Protein AF-A0A970WMA0-F1 (afdb_monomer_lite)

Sequence (76 aa):
MLSAPEVLNQYYLETRCQLLEVAATLDRLDLAMRRDGNEPVASDPRLERLRTTLDLLADRQATPDRAERVLRLFSD

Structure (mmCIF, N/CA/C/O backbone):
data_AF-A0A970WMA0-F1
#
_entry.id   AF-A0A970WMA0-F1
#
loop_
_atom_site.group_PDB
_atom_site.id
_atom_site.type_symbol
_atom_site.label_atom_id
_atom_site.label_alt_id
_atom_site.label_comp_id
_atom_site.label_asym_id
_atom_site.label_entity_id
_atom_site.label_seq_id
_atom_site.pdbx_PDB_ins_code
_atom_site.Cartn_x
_atom_site.Cartn_y
_atom_site.Cartn_z
_atom_site.occupancy
_atom_site.B_iso_or_equiv
_atom_site.auth_seq_id
_atom_site.auth_comp_id
_atom_site.auth_asym_id
_atom_site.auth_atom_id
_atom_site.pdbx_PDB_model_num
ATOM 1 N N . MET A 1 1 ? -10.742 -5.253 23.057 1.00 83.75 1 MET A N 1
ATOM 2 C CA . MET A 1 1 ? -10.463 -4.799 21.677 1.00 83.75 1 MET A CA 1
ATOM 3 C C . MET A 1 1 ? -10.441 -3.286 21.694 1.00 83.75 1 MET A C 1
ATOM 5 O O . MET A 1 1 ? -11.222 -2.718 22.448 1.00 83.75 1 MET A O 1
ATOM 9 N N . LEU A 1 2 ? -9.550 -2.663 20.926 1.00 95.38 2 LEU A N 1
ATOM 10 C CA . LEU A 1 2 ? -9.552 -1.211 20.746 1.00 95.38 2 LEU A CA 1
ATOM 11 C C . LEU A 1 2 ? -10.837 -0.786 20.017 1.00 95.38 2 LEU A C 1
ATOM 13 O O . LEU A 1 2 ? -11.329 -1.512 19.149 1.00 95.38 2 LEU A O 1
ATOM 17 N N . SER A 1 3 ? -11.377 0.377 20.360 1.00 97.81 3 SER A N 1
ATOM 18 C CA . SER A 1 3 ? -12.418 1.049 19.585 1.00 97.81 3 SER A CA 1
ATOM 19 C C . SER A 1 3 ? -11.862 1.557 18.248 1.00 97.81 3 SER A C 1
ATOM 21 O O . SER A 1 3 ? -10.655 1.724 18.081 1.00 97.81 3 SER A O 1
ATOM 23 N N . ALA A 1 4 ? -12.738 1.841 17.283 1.00 95.31 4 ALA A N 1
ATOM 24 C CA . ALA A 1 4 ? -12.334 2.392 15.987 1.00 95.31 4 ALA A CA 1
ATOM 25 C C . ALA A 1 4 ? -11.406 3.632 16.079 1.00 95.31 4 ALA A C 1
ATOM 27 O O . ALA A 1 4 ? -10.370 3.629 15.410 1.00 95.31 4 ALA A O 1
ATOM 28 N N . PRO A 1 5 ? -11.696 4.667 16.899 1.00 97.81 5 PRO A N 1
ATOM 29 C CA . PRO A 1 5 ? -10.789 5.810 17.034 1.00 97.81 5 PRO A CA 1
ATOM 30 C C . PRO A 1 5 ? -9.461 5.450 17.712 1.00 97.81 5 PRO A C 1
ATOM 32 O O . PRO A 1 5 ? -8.433 6.024 17.361 1.00 97.81 5 PRO A O 1
ATOM 35 N N . GLU A 1 6 ? -9.448 4.492 18.643 1.00 98.44 6 GLU A N 1
ATOM 36 C CA . GLU A 1 6 ? -8.207 4.020 19.270 1.00 98.44 6 GLU A CA 1
ATOM 37 C C . GLU A 1 6 ? -7.320 3.269 18.272 1.00 98.44 6 GLU A C 1
ATOM 39 O O . GLU A 1 6 ? -6.119 3.516 18.242 1.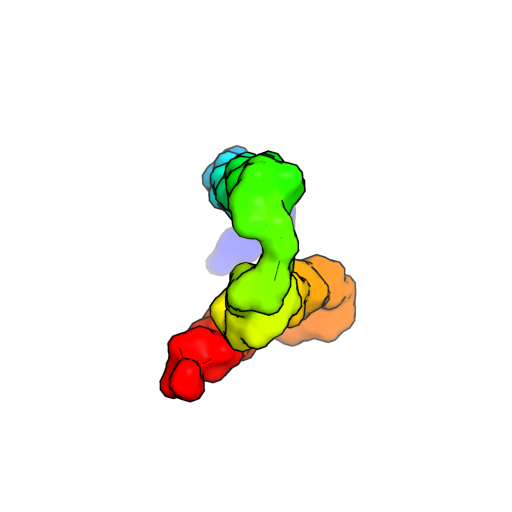00 98.44 6 GLU A O 1
ATOM 44 N N . VAL A 1 7 ? -7.895 2.418 17.411 1.00 97.50 7 VAL A N 1
ATOM 45 C CA . VAL A 1 7 ? -7.151 1.763 16.319 1.00 97.50 7 VAL A CA 1
ATOM 46 C C . VAL A 1 7 ? -6.539 2.812 15.395 1.00 97.50 7 VAL A C 1
ATOM 48 O O . VAL A 1 7 ? -5.345 2.758 15.111 1.00 97.50 7 VAL A O 1
ATOM 51 N N . LEU A 1 8 ? -7.333 3.791 14.950 1.00 97.06 8 LEU A N 1
ATOM 52 C CA . LEU A 1 8 ? -6.830 4.831 14.058 1.00 97.06 8 LEU A CA 1
ATOM 53 C C . LEU A 1 8 ? -5.680 5.603 14.712 1.00 97.06 8 LEU A C 1
ATOM 55 O O . LEU A 1 8 ? -4.609 5.695 14.126 1.00 97.06 8 LEU A O 1
ATOM 59 N N . ASN A 1 9 ? -5.857 6.091 15.939 1.00 98.38 9 ASN A N 1
ATOM 60 C CA . ASN A 1 9 ? -4.821 6.852 16.638 1.00 98.38 9 ASN A CA 1
ATOM 61 C C . ASN A 1 9 ? -3.541 6.041 16.868 1.00 98.38 9 ASN A C 1
ATOM 63 O O . ASN A 1 9 ? -2.447 6.576 16.695 1.00 98.38 9 ASN A O 1
ATOM 67 N N . GLN A 1 10 ? -3.673 4.764 17.232 1.00 98.38 10 GLN A N 1
ATOM 68 C CA . GLN A 1 10 ? -2.536 3.895 17.521 1.00 98.38 10 GLN A CA 1
ATOM 69 C C . GLN A 1 10 ? -1.659 3.652 16.284 1.00 98.38 10 GLN A C 1
ATOM 71 O O . GLN A 1 10 ? -0.437 3.619 16.411 1.00 98.38 10 GLN A O 1
ATOM 76 N N . TYR A 1 11 ? -2.263 3.487 15.101 1.00 97.94 11 TYR A N 1
ATOM 77 C CA . TYR A 1 11 ? -1.548 3.033 13.899 1.00 97.94 11 TYR A CA 1
ATOM 78 C C . TYR A 1 11 ? -1.383 4.099 12.808 1.00 97.94 11 TYR A C 1
ATOM 80 O O . TYR A 1 11 ? -0.613 3.894 11.872 1.00 97.94 11 TYR A O 1
ATOM 88 N N . TYR A 1 12 ? -2.043 5.260 12.916 1.00 98.00 12 TYR A N 1
ATOM 89 C CA . TYR A 1 12 ? -2.077 6.266 11.846 1.00 98.00 12 TYR A CA 1
ATOM 90 C C . TYR A 1 12 ? -0.692 6.697 11.354 1.00 98.00 12 TYR A C 1
ATOM 92 O O . TYR A 1 12 ? -0.466 6.771 10.146 1.00 98.00 12 TYR A O 1
ATOM 100 N N . LEU A 1 13 ? 0.242 6.989 12.267 1.00 98.50 13 LEU A N 1
ATOM 101 C CA . LEU A 1 13 ? 1.566 7.479 11.878 1.00 98.50 13 LEU A CA 1
ATOM 102 C C . LEU A 1 13 ? 2.367 6.406 11.132 1.00 98.50 13 LEU A C 1
ATOM 104 O O . LEU A 1 13 ? 2.974 6.705 10.107 1.00 98.50 13 LEU A O 1
ATOM 108 N N . GLU A 1 14 ? 2.327 5.165 11.611 1.00 98.56 14 GLU A N 1
ATOM 109 C CA . GLU A 1 14 ? 3.014 4.042 10.977 1.00 98.56 14 GLU A CA 1
ATOM 110 C C . GLU A 1 14 ? 2.418 3.731 9.600 1.00 98.56 14 GLU A C 1
ATOM 112 O O . GLU A 1 14 ? 3.151 3.685 8.612 1.00 98.56 14 GLU A O 1
ATOM 117 N N . THR A 1 15 ? 1.088 3.620 9.503 1.00 97.81 15 THR A N 1
ATOM 118 C CA . THR A 1 15 ? 0.400 3.402 8.223 1.00 97.81 15 THR A CA 1
ATOM 119 C C . THR A 1 15 ? 0.693 4.532 7.237 1.00 97.81 15 THR A C 1
ATOM 121 O O . THR A 1 15 ? 0.953 4.277 6.063 1.00 97.81 15 THR A O 1
ATOM 124 N N . ARG A 1 16 ? 0.725 5.790 7.694 1.00 98.25 16 ARG A N 1
ATOM 125 C CA . ARG A 1 16 ? 1.100 6.931 6.847 1.00 98.25 16 ARG A CA 1
ATOM 126 C C . ARG A 1 16 ? 2.527 6.799 6.313 1.00 98.25 16 ARG A C 1
ATOM 128 O O . ARG A 1 16 ? 2.740 7.056 5.131 1.00 98.25 16 ARG A O 1
ATOM 135 N N . CYS A 1 17 ? 3.492 6.421 7.150 1.00 98.56 17 CYS A N 1
ATOM 136 C CA . CYS A 1 17 ? 4.870 6.202 6.707 1.00 98.56 17 CYS A CA 1
ATOM 137 C C . CYS A 1 17 ? 4.944 5.094 5.649 1.00 98.56 17 CYS A C 1
ATOM 139 O O . CYS A 1 17 ? 5.552 5.293 4.602 1.00 98.56 17 CYS A O 1
ATOM 141 N N . GLN A 1 18 ? 4.262 3.969 5.874 1.00 97.81 18 GLN A N 1
ATOM 142 C CA . GLN A 1 18 ? 4.204 2.862 4.914 1.00 97.81 18 GLN A CA 1
ATOM 143 C C . GLN A 1 18 ? 3.624 3.304 3.561 1.00 97.81 18 GLN A C 1
ATOM 145 O O . GLN A 1 18 ? 4.186 2.985 2.515 1.00 97.81 18 GLN A O 1
ATOM 150 N N . LEU A 1 19 ? 2.543 4.093 3.565 1.00 97.62 19 LEU A N 1
ATOM 151 C CA . LEU A 1 19 ? 1.950 4.637 2.338 1.00 97.62 19 LEU A CA 1
ATOM 152 C C . LEU A 1 19 ? 2.908 5.578 1.588 1.00 97.62 19 LEU A C 1
ATOM 154 O O . LEU A 1 19 ? 2.972 5.528 0.361 1.00 97.62 19 LEU A O 1
ATOM 158 N N . LEU A 1 20 ? 3.670 6.411 2.307 1.00 98.56 20 LEU A N 1
ATOM 159 C CA . LEU A 1 20 ? 4.673 7.292 1.698 1.00 98.56 20 LEU A CA 1
ATOM 160 C C . LEU A 1 20 ? 5.816 6.504 1.049 1.00 98.56 20 LEU A C 1
ATOM 162 O O . LEU A 1 20 ? 6.251 6.867 -0.040 1.00 98.56 20 LEU A O 1
ATOM 166 N N . GLU A 1 21 ? 6.271 5.415 1.668 1.00 98.50 21 GLU A N 1
ATOM 167 C CA . GLU A 1 21 ? 7.307 4.553 1.085 1.00 98.50 21 GLU A CA 1
ATOM 168 C C . GLU A 1 21 ? 6.828 3.850 -0.191 1.00 98.50 21 GLU A C 1
ATOM 170 O O . GLU A 1 21 ? 7.572 3.760 -1.175 1.00 98.50 21 GLU A O 1
ATOM 175 N N . VAL A 1 22 ? 5.567 3.404 -0.219 1.00 97.50 22 VAL A N 1
ATOM 176 C CA . VAL A 1 22 ? 4.955 2.851 -1.436 1.00 97.50 22 VAL A CA 1
ATOM 177 C C . VAL A 1 22 ? 4.899 3.915 -2.535 1.00 97.50 22 VAL A C 1
ATOM 179 O O . VAL A 1 22 ? 5.357 3.656 -3.646 1.00 97.50 22 VAL A O 1
ATOM 182 N N . ALA A 1 23 ? 4.423 5.125 -2.225 1.00 97.75 23 ALA A N 1
ATOM 183 C CA . ALA A 1 23 ? 4.370 6.225 -3.189 1.00 97.75 23 ALA A CA 1
ATOM 184 C C . ALA A 1 23 ? 5.763 6.579 -3.738 1.00 97.75 23 ALA A C 1
ATOM 186 O O . ALA A 1 23 ? 5.966 6.596 -4.948 1.00 97.75 23 ALA A O 1
ATOM 187 N N . ALA A 1 24 ? 6.757 6.748 -2.861 1.00 98.31 24 ALA A N 1
ATOM 188 C CA . ALA A 1 24 ? 8.130 7.044 -3.261 1.00 98.31 24 ALA A CA 1
ATOM 189 C C . ALA A 1 24 ? 8.755 5.925 -4.113 1.00 98.31 24 ALA A C 1
ATOM 191 O O . ALA A 1 24 ? 9.613 6.181 -4.959 1.00 98.31 24 ALA A O 1
ATOM 192 N N . THR A 1 25 ? 8.364 4.668 -3.897 1.00 96.69 25 THR A N 1
ATOM 193 C CA . THR A 1 25 ? 8.801 3.539 -4.732 1.00 96.69 25 THR A CA 1
ATOM 194 C C . THR A 1 25 ? 8.232 3.641 -6.145 1.00 96.69 25 THR A C 1
ATOM 196 O O . THR A 1 25 ? 8.980 3.471 -7.109 1.00 96.69 25 THR A O 1
ATOM 199 N N . LEU A 1 26 ? 6.946 3.976 -6.275 1.00 95.69 26 LEU A N 1
ATOM 200 C CA . LEU A 1 26 ? 6.297 4.186 -7.571 1.00 95.69 26 LEU A CA 1
ATOM 201 C C . LEU A 1 26 ? 6.884 5.398 -8.311 1.00 95.69 26 LEU A C 1
ATOM 203 O O . LEU A 1 26 ? 7.203 5.279 -9.490 1.00 95.69 26 LEU A O 1
ATOM 207 N N . ASP A 1 27 ? 7.152 6.507 -7.615 1.00 96.56 27 ASP A N 1
ATOM 208 C CA . ASP A 1 27 ? 7.799 7.688 -8.208 1.00 96.56 27 ASP A CA 1
ATOM 209 C C . ASP A 1 27 ? 9.180 7.355 -8.800 1.00 96.56 27 ASP A C 1
ATOM 211 O O . ASP A 1 27 ? 9.532 7.787 -9.902 1.00 96.56 27 ASP A O 1
ATOM 215 N N . ARG A 1 28 ? 9.986 6.564 -8.076 1.00 94.88 28 ARG A N 1
ATOM 216 C CA . ARG A 1 28 ? 11.304 6.114 -8.556 1.00 94.88 28 ARG A CA 1
ATOM 217 C C . ARG A 1 28 ? 11.179 5.192 -9.765 1.00 94.88 28 ARG A C 1
ATOM 219 O O . ARG A 1 28 ? 11.997 5.301 -10.680 1.00 94.88 28 ARG A O 1
ATOM 226 N N . LEU A 1 29 ? 10.179 4.308 -9.766 1.00 92.38 29 LEU A N 1
ATOM 227 C CA . LEU A 1 29 ? 9.898 3.417 -10.888 1.00 92.38 29 LEU A CA 1
ATOM 228 C C . LEU A 1 29 ? 9.550 4.223 -12.139 1.00 92.38 29 LEU A C 1
ATOM 230 O O . LEU A 1 29 ? 10.214 4.054 -13.157 1.00 92.38 29 LEU A O 1
ATOM 234 N N . ASP A 1 30 ? 8.595 5.147 -12.032 1.00 91.06 30 ASP A N 1
ATOM 235 C CA . ASP A 1 30 ? 8.162 6.020 -13.125 1.00 91.06 30 ASP A CA 1
ATOM 236 C C . ASP A 1 30 ? 9.324 6.848 -13.689 1.00 91.06 30 ASP A C 1
ATOM 238 O O . ASP A 1 30 ? 9.456 7.014 -14.906 1.00 91.06 30 ASP A O 1
ATOM 242 N N . LEU A 1 31 ? 10.207 7.355 -12.822 1.00 92.25 31 LEU A N 1
ATOM 243 C CA . LEU A 1 31 ? 11.397 8.090 -13.247 1.00 92.25 31 LEU A CA 1
ATOM 244 C C . LEU A 1 31 ? 12.384 7.205 -14.024 1.00 92.25 31 LEU A C 1
ATOM 246 O O . LEU A 1 31 ? 12.926 7.652 -15.035 1.00 92.25 31 LEU A O 1
ATOM 250 N N . ALA A 1 32 ? 12.633 5.975 -13.569 1.00 90.69 32 ALA A N 1
ATOM 251 C CA . ALA A 1 32 ? 13.516 5.029 -14.258 1.00 90.69 32 ALA A CA 1
ATOM 252 C C . ALA A 1 32 ? 12.943 4.620 -15.625 1.00 90.69 32 ALA A C 1
ATOM 254 O O . ALA A 1 32 ? 13.628 4.672 -16.643 1.00 90.69 32 ALA A O 1
ATOM 255 N N . MET A 1 33 ? 11.647 4.330 -15.652 1.00 88.00 33 MET A N 1
ATOM 256 C CA . MET A 1 33 ? 10.846 4.017 -16.832 1.00 88.00 33 MET A CA 1
ATOM 257 C C . MET A 1 33 ? 10.983 5.068 -17.949 1.00 88.00 33 MET A C 1
ATOM 259 O O . MET A 1 33 ? 11.240 4.732 -19.109 1.00 88.00 33 MET A O 1
ATOM 263 N N . ARG A 1 34 ? 10.941 6.357 -17.586 1.00 86.38 34 ARG A N 1
ATOM 264 C CA . ARG A 1 34 ? 11.167 7.477 -18.519 1.00 86.38 34 ARG A CA 1
ATOM 265 C C . ARG A 1 34 ? 12.594 7.553 -19.073 1.00 86.38 34 ARG A C 1
ATOM 267 O O . ARG A 1 34 ? 12.772 8.096 -20.159 1.00 86.38 34 ARG A O 1
ATOM 274 N N . ARG A 1 35 ? 13.602 7.072 -18.337 1.00 86.25 35 ARG A N 1
ATOM 275 C CA . ARG A 1 35 ? 15.019 7.125 -18.746 1.00 86.25 35 ARG A CA 1
ATOM 276 C C . ARG A 1 35 ? 15.390 6.008 -19.720 1.00 86.25 35 ARG A C 1
ATOM 278 O O . ARG A 1 35 ? 16.127 6.275 -20.663 1.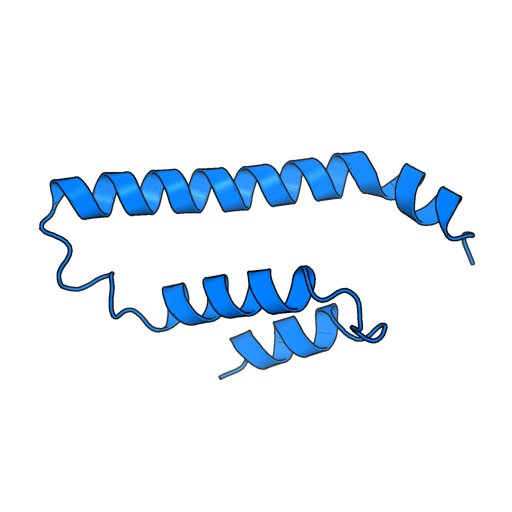00 86.25 35 ARG A O 1
ATOM 285 N N . ASP A 1 36 ? 14.862 4.804 -19.506 1.00 78.31 36 ASP A N 1
ATOM 286 C CA . ASP A 1 36 ? 15.337 3.582 -20.175 1.00 78.31 36 ASP A CA 1
ATOM 287 C C . ASP A 1 36 ? 14.448 3.116 -21.349 1.00 78.31 36 ASP A C 1
ATOM 289 O O . ASP A 1 36 ? 14.695 2.063 -21.930 1.00 78.31 36 ASP A O 1
ATOM 293 N N . GLY A 1 37 ? 13.418 3.884 -21.733 1.00 66.94 37 GLY A N 1
ATOM 294 C CA . GLY A 1 37 ? 12.578 3.572 -22.903 1.00 66.94 37 GLY A CA 1
ATOM 295 C C . GLY A 1 37 ? 11.357 2.677 -22.638 1.00 66.94 37 GLY A C 1
ATOM 296 O O . GLY A 1 37 ? 10.778 2.156 -23.581 1.00 66.94 37 GLY A O 1
ATOM 297 N N . ASN A 1 38 ? 10.909 2.555 -21.382 1.00 64.25 38 ASN A N 1
ATOM 298 C CA . ASN A 1 38 ? 9.588 2.065 -20.936 1.00 64.25 38 ASN A CA 1
ATOM 299 C C . ASN A 1 38 ? 9.099 0.637 -21.285 1.00 64.25 38 ASN A C 1
ATOM 301 O O . ASN A 1 38 ? 8.145 0.176 -20.654 1.00 64.25 38 ASN A O 1
ATOM 305 N N . GLU A 1 39 ? 9.684 -0.072 -22.247 1.00 64.19 39 GLU A N 1
ATOM 306 C CA . GLU A 1 39 ? 9.008 -1.217 -22.885 1.00 64.19 39 GLU A CA 1
ATOM 307 C C . GLU A 1 39 ? 8.924 -2.540 -22.083 1.00 64.19 39 GLU A C 1
ATOM 309 O O . GLU A 1 39 ? 7.908 -3.220 -22.234 1.00 64.19 39 GLU A O 1
ATOM 314 N N . PRO A 1 40 ? 9.862 -2.933 -21.190 1.00 68.06 40 PRO A N 1
ATOM 315 C CA . PRO A 1 40 ? 9.729 -4.211 -20.469 1.00 68.06 40 PRO A CA 1
ATOM 316 C C . PRO A 1 40 ? 8.968 -4.127 -19.135 1.00 68.06 40 PRO A C 1
ATOM 318 O O . PRO A 1 40 ? 8.443 -5.129 -18.664 1.00 68.06 40 PRO A O 1
ATOM 321 N N . VAL A 1 41 ? 8.944 -2.959 -18.484 1.00 77.81 41 VAL A N 1
ATOM 322 C CA . VAL A 1 41 ? 8.446 -2.822 -17.097 1.00 77.81 41 VAL A CA 1
ATOM 323 C C . VAL A 1 41 ? 6.957 -2.492 -17.048 1.00 77.81 41 VAL A C 1
ATOM 325 O O . VAL A 1 41 ? 6.262 -2.916 -16.128 1.00 77.81 41 VAL A O 1
ATOM 328 N N . ALA A 1 42 ? 6.437 -1.777 -18.051 1.00 75.81 42 ALA A N 1
ATOM 329 C CA . ALA A 1 42 ? 5.018 -1.428 -18.118 1.00 75.81 42 ALA A CA 1
ATOM 330 C C . ALA A 1 42 ? 4.098 -2.663 -18.189 1.00 75.81 42 ALA A C 1
ATOM 332 O O . ALA A 1 42 ? 2.944 -2.588 -17.772 1.00 75.81 42 ALA A O 1
ATOM 333 N N . SER A 1 43 ? 4.613 -3.782 -18.702 1.00 83.12 43 SER A N 1
ATOM 334 C CA . SER A 1 43 ? 3.929 -5.072 -18.819 1.00 83.12 43 SER A CA 1
ATOM 335 C C . SER A 1 43 ? 4.310 -6.072 -17.716 1.00 83.12 43 SER A C 1
ATOM 337 O O . SER A 1 43 ? 3.860 -7.217 -17.761 1.00 83.12 43 SER A O 1
ATOM 339 N N . ASP A 1 44 ? 5.112 -5.670 -16.719 1.00 90.44 44 ASP A N 1
ATOM 340 C CA . ASP A 1 44 ? 5.508 -6.558 -15.623 1.00 90.44 44 ASP A CA 1
ATOM 341 C C . ASP A 1 44 ? 4.295 -6.857 -14.714 1.00 90.44 44 ASP A C 1
ATOM 343 O O . ASP A 1 44 ? 3.704 -5.934 -14.137 1.00 90.44 44 ASP A O 1
ATOM 347 N N . PRO A 1 45 ? 3.922 -8.136 -14.523 1.00 91.94 45 PRO A N 1
ATOM 348 C CA . PRO A 1 45 ? 2.756 -8.509 -13.724 1.00 91.94 45 PRO A CA 1
ATOM 349 C C . PRO A 1 45 ? 2.877 -8.097 -12.250 1.00 91.94 45 PRO A C 1
ATOM 351 O O . PRO A 1 45 ? 1.862 -7.942 -11.572 1.00 91.94 45 PRO A O 1
ATOM 354 N N . ARG A 1 46 ? 4.092 -7.881 -11.727 1.00 93.00 46 ARG A N 1
ATOM 355 C CA . ARG A 1 46 ? 4.294 -7.398 -10.353 1.00 93.00 46 ARG A CA 1
ATOM 356 C C . ARG A 1 46 ? 3.810 -5.962 -10.186 1.00 93.00 46 ARG A C 1
ATOM 358 O O . ARG A 1 46 ? 3.249 -5.642 -9.141 1.00 93.00 46 ARG A O 1
ATOM 365 N N . LEU A 1 47 ? 3.988 -5.115 -11.203 1.00 92.81 47 LEU A N 1
ATOM 366 C CA . LEU A 1 47 ? 3.471 -3.746 -11.184 1.00 92.81 47 LEU A CA 1
ATOM 367 C C . LEU A 1 47 ? 1.939 -3.747 -11.158 1.00 92.81 47 LEU A C 1
ATOM 369 O O . LEU A 1 47 ? 1.331 -2.984 -10.408 1.00 92.81 47 LEU A O 1
ATOM 373 N N . GLU A 1 48 ? 1.320 -4.655 -11.908 1.00 92.31 48 GLU A N 1
ATOM 374 C CA . GLU A 1 48 ? -0.134 -4.802 -11.907 1.00 92.31 48 GLU A CA 1
ATOM 375 C C . GLU A 1 48 ? -0.676 -5.314 -10.564 1.00 92.31 48 GLU A C 1
ATOM 377 O O . GLU A 1 48 ? -1.642 -4.762 -10.034 1.00 92.31 48 GLU A O 1
ATOM 382 N N . ARG A 1 49 ? -0.007 -6.294 -9.939 1.00 95.12 49 ARG A N 1
ATOM 383 C CA . ARG A 1 49 ? -0.350 -6.757 -8.579 1.00 95.12 49 ARG A CA 1
ATOM 384 C C . ARG A 1 49 ? -0.263 -5.623 -7.550 1.00 95.12 49 ARG A C 1
ATOM 386 O O . ARG A 1 49 ? -1.135 -5.516 -6.686 1.00 95.12 49 ARG A O 1
ATOM 393 N N . LEU A 1 50 ? 0.746 -4.749 -7.645 1.00 95.38 50 LEU A N 1
ATOM 394 C CA . LEU A 1 50 ? 0.867 -3.573 -6.772 1.00 95.38 50 LEU A CA 1
ATOM 395 C C . LEU A 1 50 ? -0.301 -2.598 -6.964 1.00 95.38 50 LEU A C 1
ATOM 397 O O . LEU A 1 50 ? -0.896 -2.171 -5.977 1.00 95.38 50 LEU A O 1
ATOM 401 N N . ARG A 1 51 ? -0.676 -2.288 -8.210 1.00 93.62 51 ARG A N 1
ATOM 402 C CA . ARG A 1 51 ? -1.821 -1.407 -8.511 1.00 93.62 51 ARG A CA 1
ATOM 403 C C . ARG A 1 51 ? -3.136 -1.988 -8.000 1.00 93.62 51 ARG A C 1
ATOM 405 O O . ARG A 1 51 ? -3.844 -1.323 -7.250 1.00 93.62 51 ARG A 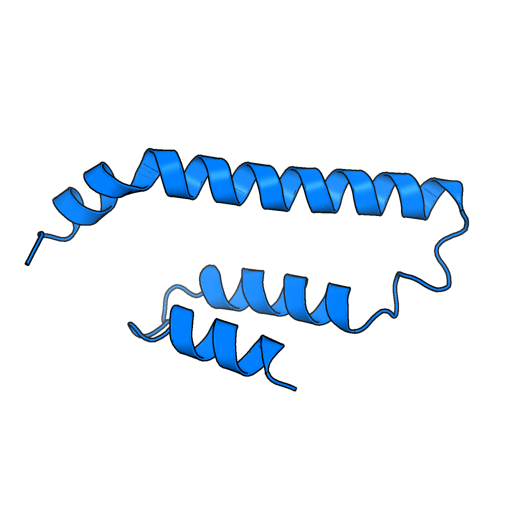O 1
ATOM 412 N N . THR A 1 52 ? -3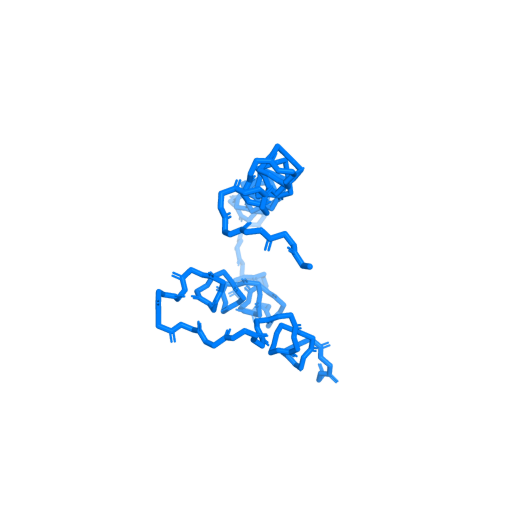.386 -3.264 -8.287 1.00 95.12 52 THR A N 1
ATOM 413 C CA . THR A 1 52 ? -4.571 -3.985 -7.797 1.00 95.12 52 THR A CA 1
ATOM 414 C C . THR A 1 52 ? -4.630 -3.998 -6.263 1.00 95.12 52 THR A C 1
ATOM 416 O O . THR A 1 52 ? -5.702 -3.861 -5.674 1.00 95.12 52 THR A O 1
ATOM 419 N N . THR A 1 53 ? -3.481 -4.118 -5.588 1.00 96.06 53 THR A N 1
ATOM 420 C CA . THR A 1 53 ? -3.405 -4.044 -4.120 1.00 96.06 53 THR A CA 1
ATOM 421 C C . THR A 1 53 ? -3.847 -2.679 -3.596 1.00 96.06 53 THR A C 1
ATOM 423 O O . THR A 1 53 ? -4.580 -2.616 -2.611 1.00 96.06 53 THR A O 1
ATOM 426 N N . LEU A 1 54 ? -3.429 -1.587 -4.239 1.00 96.12 54 LEU A N 1
ATOM 427 C CA . LEU A 1 54 ? -3.809 -0.233 -3.827 1.00 96.12 54 LEU A CA 1
ATOM 428 C C . LEU A 1 54 ? -5.319 -0.012 -3.949 1.00 96.12 54 LEU A C 1
ATOM 430 O O . LEU A 1 54 ? -5.930 0.497 -3.008 1.00 96.12 54 LEU A O 1
ATOM 434 N N . ASP A 1 55 ? -5.923 -0.467 -5.047 1.00 95.00 55 ASP A N 1
ATOM 435 C CA . ASP A 1 55 ? -7.374 -0.393 -5.246 1.00 95.00 55 ASP A CA 1
ATOM 436 C C . ASP A 1 55 ? -8.131 -1.210 -4.190 1.00 95.00 55 ASP A C 1
ATOM 438 O O . ASP A 1 55 ? -9.101 -0.736 -3.594 1.00 95.00 55 ASP A O 1
ATOM 442 N N . LEU A 1 56 ? -7.642 -2.416 -3.888 1.00 94.94 56 LEU A N 1
ATOM 443 C CA . LEU A 1 56 ? -8.206 -3.280 -2.853 1.00 94.94 56 LEU A CA 1
ATOM 444 C C . LEU A 1 56 ? -8.159 -2.630 -1.466 1.00 94.94 56 LEU A C 1
ATOM 446 O O . LEU A 1 56 ? -9.126 -2.718 -0.707 1.00 94.94 56 LEU A O 1
ATOM 450 N N . LEU A 1 57 ? -7.043 -1.987 -1.117 1.00 95.06 57 LEU A N 1
ATOM 451 C CA . LEU A 1 57 ? -6.886 -1.317 0.174 1.00 95.06 57 LEU A CA 1
ATOM 452 C C . LEU A 1 57 ? -7.756 -0.057 0.279 1.00 95.06 57 LEU A C 1
ATOM 454 O O . LEU A 1 57 ? -8.262 0.234 1.366 1.00 95.06 57 LEU A O 1
ATOM 458 N N . ALA A 1 58 ? -7.966 0.655 -0.832 1.00 94.31 58 ALA A N 1
ATOM 459 C CA . ALA A 1 58 ? -8.789 1.861 -0.902 1.00 94.31 58 ALA A CA 1
ATOM 460 C C . ALA A 1 58 ? -10.307 1.587 -0.923 1.00 94.31 58 ALA A C 1
ATOM 462 O O . ALA A 1 58 ? -11.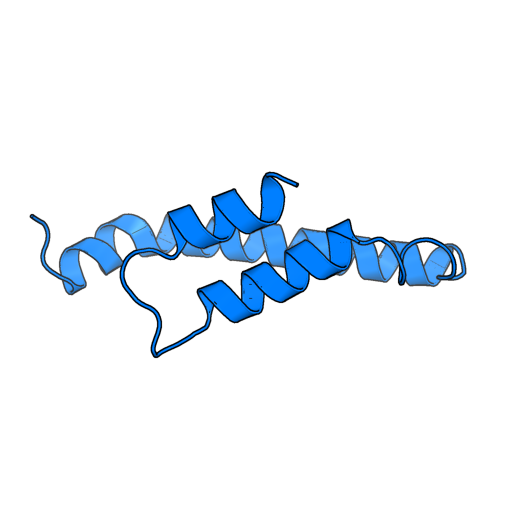101 2.516 -0.730 1.00 94.31 58 ALA A O 1
ATOM 463 N N . ASP A 1 59 ? -10.725 0.334 -1.133 1.00 93.19 59 ASP A N 1
ATOM 464 C CA . ASP A 1 59 ? -12.132 -0.060 -1.182 1.00 93.19 59 ASP A CA 1
ATOM 465 C C . ASP A 1 59 ? -12.870 0.294 0.125 1.00 93.19 59 ASP A C 1
ATOM 467 O O . ASP A 1 59 ? -12.572 -0.207 1.217 1.00 93.19 59 ASP A O 1
ATOM 471 N N . ARG A 1 60 ? -13.881 1.162 0.004 1.00 88.06 60 ARG A N 1
ATOM 472 C CA . ARG A 1 60 ? -14.720 1.636 1.117 1.00 88.06 60 ARG A CA 1
ATOM 473 C C . ARG A 1 60 ? -15.760 0.612 1.568 1.00 88.06 60 ARG A C 1
ATOM 475 O O . ARG A 1 60 ? -16.277 0.747 2.672 1.00 88.06 60 ARG A O 1
ATOM 482 N N . GLN A 1 61 ? -16.068 -0.378 0.734 1.00 88.50 61 GLN A N 1
ATOM 483 C CA . GLN A 1 61 ? -17.005 -1.463 1.034 1.00 88.50 61 GLN A CA 1
ATOM 484 C C . GLN A 1 61 ? -16.287 -2.734 1.498 1.00 88.50 61 GLN A C 1
ATOM 486 O O . GLN A 1 61 ? -16.931 -3.755 1.739 1.00 88.50 61 GLN A O 1
ATOM 491 N N . ALA A 1 62 ? -14.959 -2.695 1.639 1.00 79.12 62 ALA A N 1
ATOM 492 C CA . ALA A 1 62 ? -14.213 -3.902 1.936 1.00 79.12 62 ALA A CA 1
ATOM 493 C C . ALA A 1 62 ? -14.427 -4.404 3.369 1.00 79.12 62 ALA A C 1
ATOM 495 O O . ALA A 1 62 ? -14.404 -3.661 4.360 1.00 79.12 62 ALA A O 1
ATOM 496 N N . THR A 1 63 ? -14.545 -5.722 3.437 1.00 87.94 63 THR A N 1
ATOM 497 C CA . THR A 1 63 ? -14.624 -6.555 4.629 1.00 87.94 63 THR A CA 1
ATOM 498 C C . THR A 1 63 ? -13.322 -6.528 5.453 1.00 87.94 63 THR A C 1
ATOM 500 O O . THR A 1 63 ? -12.283 -6.048 4.981 1.00 87.94 63 THR A O 1
ATOM 503 N N . PRO A 1 64 ? -13.335 -7.013 6.713 1.00 90.88 64 PRO A N 1
ATOM 504 C CA . PRO A 1 64 ? -12.159 -7.054 7.592 1.00 90.88 64 PRO A CA 1
ATOM 505 C C . PRO A 1 64 ? -11.127 -8.135 7.201 1.00 90.88 64 PRO A C 1
ATOM 507 O O . PRO A 1 64 ? -10.493 -8.730 8.063 1.00 90.88 64 PRO A O 1
ATOM 510 N N . ASP A 1 65 ? -10.959 -8.406 5.909 1.00 94.06 65 ASP A N 1
ATOM 511 C CA . ASP A 1 65 ? -10.136 -9.477 5.331 1.00 94.06 65 ASP A CA 1
ATOM 512 C C . ASP A 1 65 ? -9.080 -8.940 4.345 1.00 94.06 65 ASP A C 1
ATOM 514 O O . ASP A 1 65 ? -8.448 -9.702 3.614 1.00 94.06 65 ASP A O 1
ATOM 518 N N . ARG A 1 66 ? -8.855 -7.617 4.319 1.00 94.44 66 ARG A N 1
ATOM 519 C CA . ARG A 1 66 ? -7.909 -6.961 3.395 1.00 94.44 66 ARG A CA 1
ATOM 520 C C . ARG A 1 66 ? -6.528 -7.617 3.417 1.00 94.44 66 ARG A C 1
ATOM 522 O O . ARG A 1 66 ? -5.992 -7.912 2.359 1.00 94.44 66 ARG A O 1
ATOM 529 N N . ALA A 1 67 ? -5.983 -7.896 4.602 1.00 95.06 67 ALA A N 1
ATOM 530 C CA . ALA A 1 67 ? -4.669 -8.526 4.738 1.00 95.06 67 ALA A CA 1
ATOM 531 C C . ALA A 1 67 ? -4.610 -9.917 4.079 1.00 95.06 67 ALA A C 1
ATOM 533 O O . ALA A 1 67 ? -3.653 -10.221 3.371 1.00 95.06 67 ALA A O 1
ATOM 534 N N . GLU A 1 68 ? -5.648 -10.738 4.254 1.00 95.50 68 GLU A N 1
ATOM 535 C CA . GLU A 1 68 ? -5.739 -12.058 3.626 1.00 95.50 68 GLU A CA 1
ATOM 536 C C . GLU A 1 68 ? -5.852 -11.946 2.105 1.00 95.50 68 GLU A C 1
ATOM 538 O O . GLU A 1 68 ? -5.171 -12.663 1.372 1.00 95.50 68 GLU A O 1
ATOM 543 N N . ARG A 1 69 ? -6.683 -11.025 1.610 1.00 94.44 69 ARG A N 1
ATOM 544 C CA . ARG A 1 69 ? -6.841 -10.820 0.168 1.00 94.44 69 ARG A CA 1
ATOM 545 C C . ARG A 1 69 ? -5.548 -10.318 -0.481 1.00 94.44 69 ARG A C 1
ATOM 547 O O . ARG A 1 69 ? -5.205 -10.792 -1.560 1.00 94.44 69 ARG A O 1
ATOM 554 N N . VAL A 1 70 ? -4.816 -9.420 0.187 1.00 95.25 70 VAL A N 1
ATOM 555 C CA . VAL A 1 70 ? -3.478 -8.992 -0.253 1.00 95.25 70 VAL A CA 1
ATOM 556 C C . VAL A 1 70 ? -2.527 -10.184 -0.283 1.00 95.25 70 VAL A C 1
ATOM 558 O O . VAL A 1 70 ? -1.881 -10.408 -1.299 1.00 95.25 70 VAL A O 1
ATOM 561 N N . LEU A 1 71 ? -2.479 -10.999 0.775 1.00 95.50 71 LEU A N 1
ATOM 562 C CA . LEU A 1 71 ? -1.618 -12.184 0.810 1.00 95.50 71 LEU A CA 1
ATOM 563 C C . LEU A 1 71 ? -1.905 -13.138 -0.359 1.00 95.50 71 LEU A C 1
ATOM 565 O O . LEU A 1 71 ? -0.975 -13.577 -1.034 1.00 95.50 71 LEU A O 1
ATOM 569 N N . ARG A 1 72 ? -3.184 -13.423 -0.631 1.00 94.56 72 ARG A N 1
ATOM 570 C CA . ARG A 1 72 ? -3.601 -14.286 -1.747 1.00 94.56 72 ARG A CA 1
ATOM 571 C C . ARG A 1 72 ? -3.155 -13.729 -3.101 1.00 94.56 72 ARG A C 1
ATOM 573 O O . ARG A 1 72 ? -2.638 -14.490 -3.905 1.00 94.56 72 ARG A O 1
ATOM 580 N N . LEU A 1 73 ? -3.265 -12.416 -3.321 1.00 93.75 73 LEU A N 1
ATOM 581 C CA . LEU A 1 73 ? -2.831 -11.762 -4.565 1.00 93.75 73 LEU A CA 1
ATOM 582 C C . LEU A 1 73 ? -1.323 -11.926 -4.850 1.00 93.75 73 LEU A C 1
ATOM 584 O O . LEU A 1 73 ? -0.903 -11.875 -6.005 1.00 93.75 73 LEU A O 1
ATOM 588 N N . PHE A 1 74 ? -0.507 -12.127 -3.813 1.00 94.88 74 PHE A N 1
ATOM 589 C CA . PHE A 1 74 ? 0.940 -12.337 -3.937 1.00 94.88 74 PHE A CA 1
ATOM 590 C C . PHE A 1 74 ? 1.382 -13.803 -3.814 1.00 94.88 74 PHE A C 1
ATOM 592 O O . PHE A 1 74 ? 2.579 -14.063 -3.907 1.00 94.88 74 PHE A O 1
ATOM 599 N N . SER A 1 75 ? 0.458 -14.747 -3.613 1.00 90.31 75 SER A N 1
ATOM 600 C CA . SER A 1 75 ? 0.779 -16.168 -3.392 1.00 90.31 75 SER A CA 1
ATOM 601 C C . SER A 1 75 ? 0.782 -17.026 -4.670 1.00 90.31 75 SER A C 1
ATOM 603 O O . SER A 1 75 ? 1.011 -18.230 -4.567 1.00 90.31 75 SER A O 1
ATOM 605 N N . ASP A 1 76 ? 0.567 -16.413 -5.840 1.00 61.06 76 ASP A N 1
ATOM 606 C CA . ASP A 1 76 ? 0.636 -17.044 -7.171 1.00 61.06 76 ASP A CA 1
ATOM 607 C C . ASP A 1 76 ? 1.992 -16.843 -7.869 1.00 61.06 76 ASP A C 1
ATOM 609 O O . ASP A 1 76 ? 2.435 -15.666 -8.012 1.00 61.06 76 ASP A O 1
#

Radius of gyration: 15.61 Å; chains: 1; bounding box: 32×25×45 Å

pLDDT: mean 91.59, std 8.76, range [61.06, 98.56]

Foldseek 3Di:
DDDPVRVCVVCVVVVVVVVVVLVVVVVVVVVVCVVPPNDPVVPDVVVVLSVVLVVLVPDP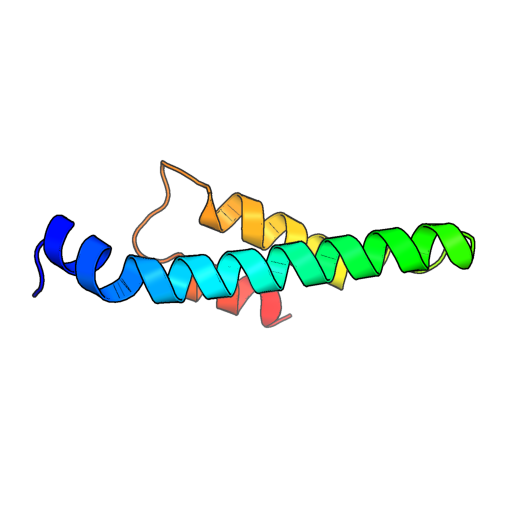PDDPCSVVVNVVSPPD

Secondary structure (DSSP, 8-state):
---HHHHHHHHHHHHHHHHHHHHHHHHHHHHHHHHHTSTTTTT-HHHHHHHHHHHHHH-TT--TTHHHHHHHHT--